Protein AF-A0A1T3NIK2-F1 (afdb_monomer_lite)

InterPro domains:
  IPR010985 Ribbon-helix-helix [SSF47598] (29-67)

Structure (mmCIF, N/CA/C/O backbone):
data_AF-A0A1T3NIK2-F1
#
_entry.id   AF-A0A1T3NIK2-F1
#
loop_
_atom_site.group_PDB
_atom_site.id
_atom_site.type_symbol
_atom_site.label_atom_id
_atom_site.label_alt_id
_atom_site.label_comp_id
_atom_site.label_asym_id
_atom_site.label_entity_id
_atom_site.label_seq_id
_atom_site.pdbx_PDB_ins_code
_atom_site.Cartn_x
_atom_site.Cartn_y
_atom_site.Cartn_z
_atom_site.occupancy
_atom_site.B_iso_or_equiv
_atom_site.auth_seq_id
_atom_site.auth_comp_id
_atom_site.auth_asym_id
_atom_site.auth_atom_id
_atom_site.pdbx_PDB_model_num
ATOM 1 N N . MET A 1 1 ? 27.414 -63.147 18.256 1.00 62.53 1 MET A N 1
ATOM 2 C CA . MET A 1 1 ? 28.477 -62.191 18.646 1.00 62.53 1 MET A CA 1
ATOM 3 C C . MET A 1 1 ? 28.823 -61.436 17.366 1.00 62.53 1 MET A C 1
ATOM 5 O O . MET A 1 1 ? 29.175 -62.115 16.417 1.00 62.53 1 MET A O 1
ATOM 9 N N . SER A 1 2 ? 28.542 -60.146 17.163 1.00 51.28 2 SER A N 1
ATOM 10 C CA . SER A 1 2 ? 28.570 -58.985 18.067 1.00 51.28 2 SER A CA 1
ATOM 11 C C . SER A 1 2 ? 27.345 -58.074 17.881 1.00 51.28 2 SER A C 1
ATOM 13 O O . SER A 1 2 ? 26.835 -57.932 16.775 1.00 51.28 2 SER A O 1
ATOM 15 N N . ASN A 1 3 ? 26.889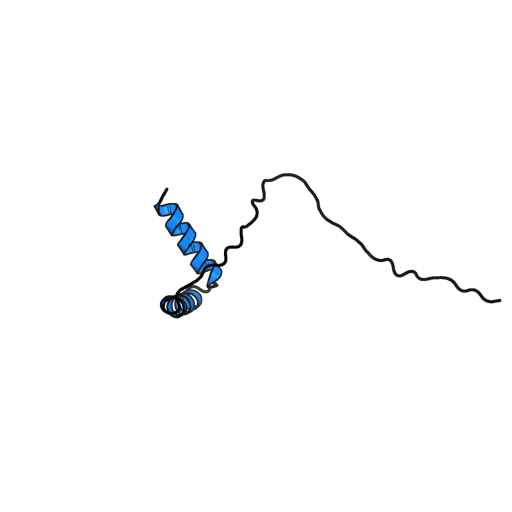 -57.484 18.986 1.00 64.69 3 ASN A N 1
ATOM 16 C CA . ASN A 1 3 ? 25.851 -56.456 19.073 1.00 64.69 3 ASN A CA 1
ATOM 17 C C . ASN A 1 3 ? 26.564 -55.117 19.320 1.00 64.69 3 ASN A C 1
ATOM 19 O O . ASN A 1 3 ? 27.341 -55.065 20.269 1.00 64.69 3 ASN A O 1
ATOM 23 N N . ASP A 1 4 ? 26.278 -54.062 18.551 1.00 68.94 4 ASP A N 1
ATOM 24 C CA . ASP A 1 4 ? 26.613 -52.682 18.944 1.00 68.94 4 ASP A CA 1
ATOM 25 C C . ASP A 1 4 ? 25.522 -51.683 18.509 1.00 68.94 4 ASP A C 1
ATOM 27 O O . ASP A 1 4 ? 25.484 -51.128 17.415 1.00 68.94 4 ASP A O 1
ATOM 31 N N . THR A 1 5 ? 24.519 -51.629 19.379 1.00 67.81 5 THR A N 1
ATOM 32 C CA . THR A 1 5 ? 23.770 -50.488 19.922 1.00 67.81 5 THR A CA 1
ATOM 33 C C . THR A 1 5 ? 23.875 -49.109 19.239 1.00 67.81 5 THR A C 1
ATOM 35 O O . THR A 1 5 ? 24.873 -48.408 19.314 1.00 67.81 5 THR A O 1
ATOM 38 N N . SER A 1 6 ? 22.708 -48.660 18.770 1.00 51.47 6 SER A N 1
ATOM 39 C CA . SER A 1 6 ? 22.098 -47.348 19.042 1.00 51.47 6 SER A CA 1
ATOM 40 C C . SER A 1 6 ? 22.830 -46.048 18.694 1.00 51.47 6 SER A C 1
ATOM 42 O O . SER A 1 6 ? 23.687 -45.548 19.417 1.00 51.47 6 SER A O 1
ATOM 44 N N . SER A 1 7 ? 22.204 -45.312 17.778 1.00 50.28 7 SER A N 1
ATOM 45 C CA . SER A 1 7 ? 21.855 -43.916 18.062 1.00 50.28 7 SER A CA 1
ATOM 46 C C . SER A 1 7 ? 20.481 -43.584 17.473 1.00 50.28 7 SER A C 1
ATOM 48 O O . SER A 1 7 ? 20.376 -43.328 16.273 1.00 50.28 7 SER A O 1
ATOM 50 N N . PRO A 1 8 ? 19.397 -43.594 18.275 1.00 61.50 8 PRO A N 1
ATOM 5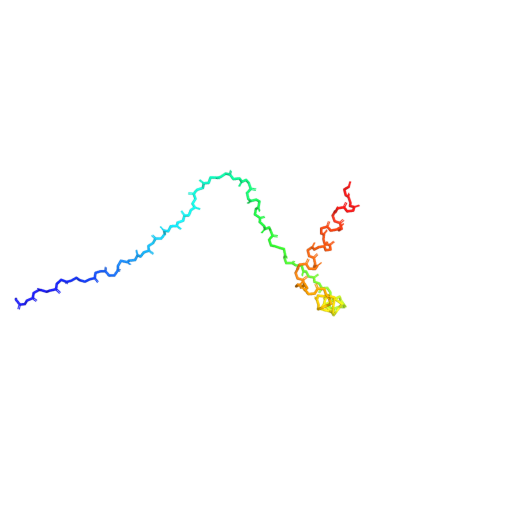1 C CA . PRO A 1 8 ? 18.138 -43.008 17.846 1.00 61.50 8 PRO A CA 1
ATOM 52 C C . PRO A 1 8 ? 18.328 -41.490 17.787 1.00 61.50 8 PRO A C 1
ATOM 54 O O . PRO A 1 8 ? 18.385 -40.821 18.820 1.00 61.50 8 PRO A O 1
ATOM 57 N N . VAL A 1 9 ? 18.441 -40.936 16.578 1.00 59.84 9 VAL A N 1
ATOM 58 C CA . VAL A 1 9 ? 18.384 -39.484 16.381 1.00 59.84 9 VAL A CA 1
ATOM 59 C C . VAL A 1 9 ? 17.009 -39.027 16.863 1.00 59.84 9 VAL A C 1
ATOM 61 O O . VAL A 1 9 ? 15.980 -39.302 16.243 1.00 59.84 9 VAL A O 1
ATOM 64 N N . ARG A 1 10 ? 16.995 -38.405 18.046 1.00 63.78 10 ARG A N 1
ATOM 65 C CA . ARG A 1 10 ? 15.802 -37.881 18.704 1.00 63.78 10 ARG A CA 1
ATOM 66 C C . ARG A 1 10 ? 15.093 -36.914 17.753 1.00 63.78 10 ARG A C 1
ATOM 68 O O . ARG A 1 10 ? 15.655 -35.902 17.349 1.00 63.78 10 ARG A O 1
ATOM 75 N N . ARG A 1 11 ? 13.837 -37.226 17.429 1.00 56.94 11 ARG A N 1
ATOM 76 C CA . ARG A 1 11 ? 12.875 -36.282 16.853 1.00 56.94 11 ARG A CA 1
ATOM 77 C C . ARG A 1 11 ? 12.599 -35.204 17.903 1.00 56.94 11 ARG A C 1
ATOM 79 O O . ARG A 1 11 ? 11.879 -35.468 18.862 1.00 56.94 11 ARG A O 1
ATOM 86 N N . SER A 1 12 ? 13.176 -34.018 17.751 1.00 60.22 12 SER A N 1
ATOM 87 C CA . SER A 1 12 ? 12.802 -32.863 18.570 1.00 60.22 12 SER A CA 1
ATOM 88 C C . SER A 1 12 ? 11.430 -32.365 18.118 1.00 60.22 12 SER A C 1
ATOM 90 O O . SER A 1 12 ? 11.308 -31.686 17.102 1.00 60.22 12 SER A O 1
ATOM 92 N N . ALA A 1 13 ? 10.391 -32.757 18.852 1.00 56.84 13 ALA A N 1
ATOM 93 C CA . ALA A 1 13 ? 9.063 -32.176 18.763 1.00 56.84 13 ALA A CA 1
ATOM 94 C C . ALA A 1 13 ? 8.934 -31.028 19.776 1.00 56.84 13 ALA A C 1
ATOM 96 O O . ALA A 1 13 ? 9.299 -31.190 20.935 1.00 56.84 13 ALA A O 1
ATOM 97 N N . ALA A 1 14 ? 8.368 -29.922 19.288 1.00 49.31 14 ALA A N 1
ATOM 98 C CA . ALA A 1 14 ? 7.598 -28.904 20.000 1.00 49.31 14 ALA A CA 1
ATOM 99 C C . ALA A 1 14 ? 8.227 -28.204 21.223 1.00 49.31 14 ALA A C 1
ATOM 101 O O . ALA A 1 14 ? 8.218 -28.723 22.333 1.0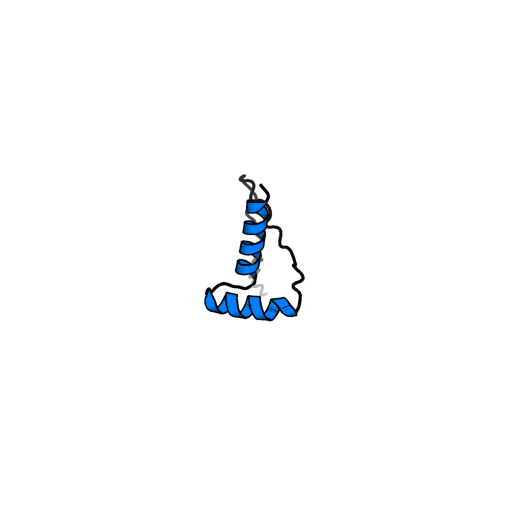0 49.31 14 ALA A O 1
ATOM 102 N N . THR A 1 15 ? 8.515 -26.913 21.046 1.00 61.00 15 THR A N 1
ATOM 103 C CA . THR A 1 15 ? 8.063 -25.923 22.032 1.00 61.00 15 THR A CA 1
ATOM 104 C C . THR A 1 15 ? 6.993 -25.078 21.352 1.00 61.00 15 THR A C 1
ATOM 106 O O . THR A 1 15 ? 7.298 -24.176 20.578 1.00 61.00 15 THR A O 1
ATOM 109 N N . VAL A 1 16 ? 5.732 -25.441 21.580 1.00 61.41 16 VAL A N 1
ATOM 110 C CA . VAL A 1 16 ? 4.569 -24.597 21.290 1.00 61.41 16 VAL A CA 1
ATOM 111 C C . VAL A 1 16 ? 4.362 -23.729 22.529 1.00 61.41 16 VAL A C 1
ATOM 113 O O . VAL A 1 16 ? 4.030 -24.288 23.573 1.00 61.41 16 VAL A O 1
ATOM 116 N N . PRO A 1 17 ? 4.561 -22.404 22.474 1.00 53.75 17 PRO A N 1
ATOM 117 C CA . PRO A 1 17 ? 4.088 -21.539 23.539 1.00 53.75 17 PRO A CA 1
ATOM 118 C C . PRO A 1 17 ? 2.584 -21.305 23.337 1.00 53.75 17 PRO A C 1
ATOM 120 O O . PRO A 1 17 ? 2.168 -20.471 22.539 1.00 53.75 17 PRO A O 1
ATOM 123 N N . ALA A 1 18 ? 1.777 -22.093 24.038 1.00 59.09 18 ALA A N 1
ATOM 124 C CA . ALA A 1 18 ? 0.454 -21.699 24.514 1.00 59.09 18 ALA A CA 1
ATOM 125 C C . ALA A 1 18 ? 0.656 -21.428 26.015 1.00 59.09 18 ALA A C 1
ATOM 127 O O . ALA A 1 18 ? 1.368 -22.195 26.655 1.00 59.09 18 ALA A O 1
ATOM 128 N N . ASP A 1 19 ? 0.150 -20.406 26.681 1.00 69.62 19 ASP A N 1
ATOM 129 C CA . ASP A 1 19 ? -0.835 -19.357 26.442 1.00 69.62 19 ASP A CA 1
ATOM 130 C C . ASP A 1 19 ? -0.672 -18.453 27.687 1.00 69.62 19 ASP A C 1
ATOM 132 O O . ASP A 1 19 ? -0.453 -19.007 28.761 1.00 69.62 19 ASP A O 1
ATOM 136 N N . ASP A 1 20 ? -0.712 -17.122 27.578 1.00 53.53 20 ASP A N 1
ATOM 137 C CA . ASP A 1 20 ? -1.152 -16.268 28.701 1.00 53.53 20 ASP A CA 1
ATOM 138 C C . ASP A 1 20 ? -1.409 -14.822 28.225 1.00 53.53 20 ASP A C 1
ATOM 140 O O . ASP A 1 20 ? -0.571 -13.919 28.275 1.00 53.53 20 ASP A O 1
ATOM 144 N N . ALA A 1 21 ? -2.625 -14.642 27.704 1.00 58.97 21 ALA A N 1
ATOM 145 C CA . ALA A 1 21 ? -3.502 -13.504 27.972 1.00 58.97 21 ALA A CA 1
ATOM 146 C C . ALA A 1 21 ? -2.952 -12.077 27.795 1.00 58.97 21 ALA A C 1
ATOM 148 O O . ALA A 1 21 ? -2.813 -11.336 28.759 1.00 58.97 21 ALA A O 1
ATOM 149 N N . HIS A 1 22 ? -2.846 -11.615 26.551 1.00 52.88 22 HIS A N 1
ATOM 150 C CA . HIS A 1 22 ? -3.511 -10.366 26.147 1.00 52.88 22 HIS A CA 1
ATOM 151 C C . HIS A 1 22 ? -4.250 -10.694 24.850 1.00 52.88 22 HIS A C 1
ATOM 153 O O . HIS A 1 22 ? -3.751 -11.499 24.073 1.00 52.88 22 HIS A O 1
ATOM 159 N N . LEU A 1 23 ? -5.436 -10.133 24.612 1.00 49.50 23 LEU A N 1
ATOM 160 C CA . LEU A 1 23 ? -6.178 -10.282 23.355 1.00 49.50 23 LEU A CA 1
ATOM 161 C C . LEU A 1 23 ? -5.317 -9.801 22.171 1.00 49.50 23 LEU A C 1
ATOM 163 O O . LEU A 1 23 ? -5.433 -8.663 21.722 1.00 49.50 23 LEU A O 1
ATOM 167 N N . THR A 1 24 ? -4.438 -10.658 21.662 1.00 54.25 24 THR A N 1
ATOM 168 C CA . THR A 1 24 ? -3.695 -10.475 20.423 1.00 54.25 24 THR A CA 1
ATOM 169 C C . THR A 1 24 ? -4.690 -10.734 19.308 1.00 54.25 24 THR A C 1
ATOM 171 O O . THR A 1 24 ? -4.816 -11.833 18.772 1.00 54.25 24 THR A O 1
ATOM 174 N N . GLY A 1 25 ? -5.511 -9.712 19.051 1.00 48.31 25 GLY A N 1
ATOM 175 C CA . GLY A 1 25 ? -6.499 -9.715 17.988 1.00 48.31 25 GLY A CA 1
ATOM 176 C C . GLY A 1 25 ? -5.848 -10.232 16.716 1.00 48.31 25 GLY A C 1
ATOM 177 O O . GLY A 1 25 ? -4.896 -9.638 16.224 1.00 48.31 25 GLY A O 1
ATOM 178 N N . VAL A 1 26 ? -6.340 -11.372 16.236 1.00 59.56 26 VAL A N 1
ATOM 179 C CA . VAL A 1 26 ? -5.930 -12.007 14.985 1.00 59.56 26 VAL A CA 1
ATOM 180 C C . VAL A 1 26 ? -5.784 -10.919 13.925 1.00 59.56 26 VAL A C 1
ATOM 182 O O . VAL A 1 26 ? -6.793 -10.326 13.533 1.00 59.56 26 VAL A O 1
ATOM 185 N N . GLU A 1 27 ? -4.559 -10.628 13.478 1.00 63.78 27 GLU A N 1
ATOM 186 C CA . GLU A 1 27 ? -4.351 -9.728 12.345 1.00 63.78 27 GLU A CA 1
ATOM 187 C C . GLU A 1 27 ? -5.046 -10.361 11.140 1.00 63.78 27 GLU A C 1
ATOM 189 O O . GLU A 1 27 ? -4.576 -11.330 10.536 1.00 63.78 27 GLU A O 1
ATOM 194 N N . ARG A 1 28 ? -6.248 -9.869 10.832 1.00 72.38 28 ARG A N 1
ATOM 195 C CA . ARG A 1 28 ? -7.044 -10.380 9.724 1.00 72.38 28 ARG A CA 1
ATOM 196 C C . ARG A 1 28 ? -6.368 -9.948 8.435 1.00 72.38 28 ARG A C 1
ATOM 198 O O . ARG A 1 28 ? -6.489 -8.800 8.014 1.00 72.38 28 ARG A O 1
ATOM 205 N N . GLN A 1 29 ? -5.680 -10.882 7.792 1.00 76.50 29 GLN A N 1
ATOM 206 C CA . GLN A 1 29 ? -5.178 -10.669 6.443 1.00 76.50 29 GLN A CA 1
ATOM 207 C C . GLN A 1 29 ? -6.362 -10.557 5.478 1.00 76.50 29 GLN A C 1
ATOM 209 O O . GLN A 1 29 ? -7.188 -11.464 5.370 1.00 76.50 29 GLN A O 1
ATOM 214 N N . LEU A 1 30 ? -6.447 -9.426 4.777 1.00 81.69 30 LEU A N 1
ATOM 215 C CA . LEU A 1 30 ? -7.490 -9.153 3.796 1.00 81.69 30 LEU A CA 1
ATOM 216 C C . LEU A 1 30 ? -6.876 -9.097 2.395 1.00 81.69 30 LEU A C 1
ATOM 218 O O . LEU A 1 30 ? -6.000 -8.279 2.114 1.00 81.69 30 LEU A O 1
ATOM 222 N N . CYS A 1 31 ? -7.367 -9.928 1.478 1.00 86.19 31 CYS A N 1
ATOM 223 C CA . CYS A 1 31 ? -7.008 -9.808 0.068 1.00 86.19 31 CYS A CA 1
ATOM 224 C C . CYS A 1 31 ? -7.847 -8.705 -0.595 1.00 86.19 31 CYS A C 1
ATOM 226 O O . CYS A 1 31 ? -9.045 -8.873 -0.815 1.00 86.19 31 CYS A O 1
ATOM 228 N N . VAL A 1 32 ? -7.214 -7.588 -0.964 1.00 85.94 32 VAL A N 1
ATOM 229 C CA . VAL A 1 32 ? -7.884 -6.463 -1.639 1.00 85.94 32 VAL A CA 1
ATOM 230 C C . VAL A 1 32 ? -7.684 -6.543 -3.150 1.00 85.94 32 VAL A C 1
ATOM 232 O O . VAL A 1 32 ? -6.558 -6.571 -3.652 1.00 85.94 32 VAL A O 1
ATOM 235 N N . ARG A 1 33 ? -8.783 -6.516 -3.913 1.00 89.38 33 ARG A N 1
ATOM 236 C CA . ARG A 1 33 ? -8.717 -6.346 -5.370 1.00 89.38 33 ARG A CA 1
ATOM 237 C C . ARG A 1 33 ? -8.544 -4.871 -5.713 1.00 89.38 33 ARG A C 1
ATOM 239 O O . ARG A 1 33 ? -9.464 -4.078 -5.552 1.00 89.38 33 ARG A O 1
ATOM 246 N N . VAL A 1 34 ? -7.374 -4.523 -6.244 1.00 87.00 34 VAL A N 1
ATOM 247 C CA . VAL A 1 34 ? -7.083 -3.168 -6.732 1.00 87.00 34 VAL A CA 1
ATOM 248 C C . VAL A 1 34 ? -7.263 -3.094 -8.255 1.00 87.00 34 VAL A C 1
ATOM 250 O O . VAL A 1 34 ? -6.612 -3.874 -8.970 1.00 87.00 34 VAL A O 1
ATOM 253 N N . PRO A 1 35 ? -8.075 -2.145 -8.770 1.00 90.50 35 PRO A N 1
ATOM 254 C CA . PRO A 1 35 ? -8.209 -1.879 -10.200 1.00 90.50 35 PRO A CA 1
ATOM 255 C C . PRO A 1 35 ? -6.859 -1.637 -10.877 1.00 90.50 35 PRO A C 1
ATOM 257 O O . PRO A 1 35 ? -5.983 -0.961 -10.333 1.00 90.50 35 PRO A O 1
ATOM 260 N N . VAL A 1 36 ? -6.692 -2.142 -12.102 1.00 88.44 36 VAL A N 1
ATOM 261 C CA . VAL A 1 36 ? -5.428 -2.026 -12.855 1.00 88.44 36 VAL A CA 1
ATOM 262 C C . VAL A 1 36 ? -5.008 -0.564 -13.045 1.00 88.44 36 VAL A C 1
ATOM 264 O O . VAL A 1 36 ? -3.823 -0.247 -12.944 1.00 88.44 36 VAL A O 1
ATOM 267 N N . THR A 1 37 ? -5.976 0.337 -13.217 1.00 90.75 37 THR A N 1
ATOM 268 C CA . THR A 1 37 ? -5.762 1.788 -13.341 1.00 90.75 37 THR A CA 1
ATOM 269 C C . THR A 1 37 ? -5.087 2.403 -12.110 1.00 90.75 37 THR A C 1
ATOM 271 O O . THR A 1 37 ? -4.288 3.330 -12.243 1.00 90.75 37 THR A O 1
ATOM 274 N N . LEU A 1 38 ? -5.347 1.864 -10.915 1.00 90.06 38 LEU A N 1
ATOM 275 C CA . LEU A 1 38 ? -4.772 2.341 -9.655 1.00 90.06 38 LEU A CA 1
ATOM 276 C C . LEU A 1 38 ? -3.438 1.668 -9.318 1.00 90.06 38 LEU A C 1
ATOM 278 O O . L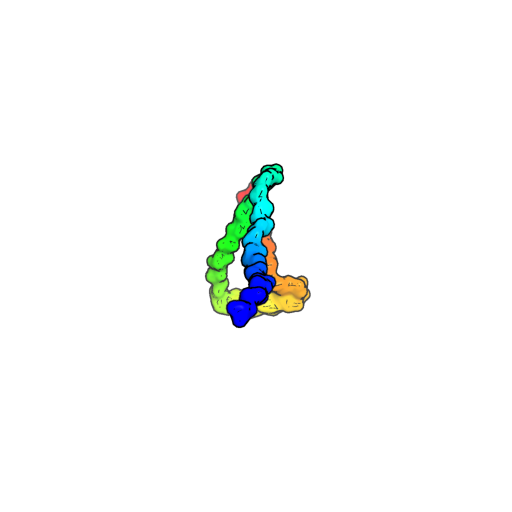EU A 1 38 ? -2.622 2.260 -8.613 1.00 90.06 38 LEU A O 1
ATOM 282 N N . ARG A 1 39 ? -3.152 0.479 -9.871 1.00 89.69 39 ARG A N 1
ATOM 283 C CA . ARG A 1 3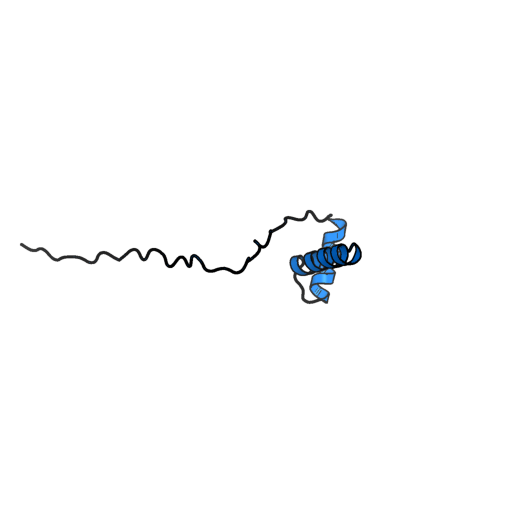9 ? -1.896 -0.250 -9.604 1.00 89.69 39 ARG A CA 1
ATOM 284 C C . ARG A 1 39 ? -0.653 0.563 -9.956 1.00 89.69 39 ARG A C 1
ATOM 286 O O . ARG A 1 39 ? 0.316 0.548 -9.202 1.00 89.69 39 ARG A O 1
ATOM 293 N N . ARG A 1 40 ? -0.669 1.280 -11.087 1.00 92.44 40 ARG A N 1
ATOM 294 C CA . ARG A 1 40 ? 0.466 2.125 -11.498 1.00 92.44 40 ARG A CA 1
ATOM 295 C C . ARG A 1 40 ? 0.697 3.269 -10.510 1.00 92.44 40 ARG A C 1
ATOM 297 O O . ARG A 1 40 ? 1.839 3.518 -10.144 1.00 92.44 40 ARG A O 1
ATOM 304 N N . ARG A 1 41 ? -0.378 3.923 -10.059 1.00 93.00 41 ARG A N 1
ATOM 305 C CA . ARG A 1 41 ? -0.304 5.024 -9.087 1.00 93.00 41 ARG A CA 1
ATOM 306 C C . ARG A 1 41 ? 0.241 4.542 -7.744 1.00 93.00 41 ARG A C 1
ATOM 308 O O . ARG A 1 41 ? 1.184 5.139 -7.243 1.00 93.00 41 ARG A O 1
ATOM 315 N N . LEU A 1 42 ? -0.269 3.418 -7.233 1.00 93.00 42 LEU A N 1
ATOM 316 C CA . LEU A 1 42 ? 0.223 2.823 -5.986 1.00 93.00 42 LEU A CA 1
ATOM 317 C C . LEU A 1 42 ? 1.707 2.457 -6.059 1.00 93.00 42 LEU A C 1
ATOM 319 O O . LEU A 1 42 ? 2.427 2.708 -5.105 1.00 93.00 42 LEU A O 1
ATOM 323 N N . ARG A 1 43 ? 2.180 1.905 -7.184 1.00 92.25 43 ARG A N 1
ATOM 324 C CA . ARG A 1 43 ? 3.607 1.587 -7.368 1.00 92.25 43 ARG A CA 1
ATOM 325 C C . ARG A 1 43 ? 4.498 2.824 -7.333 1.00 92.25 43 ARG A C 1
ATOM 327 O O . ARG A 1 43 ? 5.527 2.797 -6.672 1.00 92.25 43 ARG A O 1
ATOM 334 N N . ILE A 1 44 ? 4.114 3.883 -8.048 1.00 94.56 44 ILE A N 1
ATOM 335 C CA . ILE A 1 44 ? 4.883 5.136 -8.072 1.00 94.56 44 ILE A CA 1
ATOM 336 C C . ILE A 1 44 ? 4.953 5.725 -6.664 1.00 94.56 44 ILE A C 1
ATOM 338 O O . ILE A 1 44 ? 6.024 6.106 -6.210 1.00 94.56 44 ILE A O 1
ATOM 342 N N . GLN A 1 45 ? 3.824 5.755 -5.962 1.00 94.56 45 GLN A N 1
ATOM 343 C CA . GLN A 1 45 ? 3.764 6.350 -4.637 1.00 94.56 45 GLN A CA 1
ATOM 344 C C . GLN A 1 45 ? 4.508 5.519 -3.586 1.00 94.56 45 GLN A C 1
ATOM 346 O O . GLN A 1 45 ? 5.229 6.079 -2.772 1.00 94.56 45 GLN A O 1
ATOM 351 N N . ALA A 1 46 ? 4.400 4.191 -3.657 1.00 94.75 46 ALA A N 1
ATOM 352 C CA . ALA A 1 46 ? 5.192 3.270 -2.847 1.00 94.75 46 ALA A CA 1
ATOM 353 C C . ALA A 1 46 ? 6.697 3.548 -3.001 1.00 94.75 46 ALA A C 1
ATOM 355 O O . ALA A 1 46 ? 7.397 3.696 -2.005 1.00 94.75 46 ALA A O 1
ATOM 356 N N . ALA A 1 47 ? 7.170 3.726 -4.240 1.00 93.06 47 ALA A N 1
ATOM 357 C CA . ALA A 1 47 ? 8.566 4.062 -4.515 1.00 93.06 47 ALA A CA 1
ATOM 358 C C . ALA A 1 47 ? 8.973 5.456 -4.004 1.00 93.06 47 ALA A C 1
ATOM 360 O O . ALA A 1 47 ? 10.102 5.637 -3.567 1.00 93.06 47 ALA A O 1
ATOM 361 N N . GLN A 1 48 ? 8.074 6.444 -4.047 1.00 95.94 48 GLN A N 1
ATOM 362 C CA . GLN A 1 48 ? 8.347 7.798 -3.543 1.00 95.94 48 GLN A CA 1
ATOM 363 C C . GLN A 1 48 ? 8.374 7.881 -2.014 1.00 95.94 48 GLN A C 1
ATOM 365 O O . GLN A 1 48 ? 9.054 8.741 -1.465 1.00 95.94 48 GLN A O 1
ATOM 370 N N . SER A 1 49 ? 7.599 7.036 -1.334 1.00 92.56 49 SER A N 1
ATOM 371 C CA . SER A 1 49 ? 7.456 7.048 0.126 1.00 92.56 49 SER A CA 1
ATOM 372 C C . SER A 1 49 ? 8.307 5.993 0.835 1.00 92.56 49 SER A C 1
ATOM 374 O O . SER A 1 49 ? 8.205 5.886 2.050 1.00 92.56 49 SER A O 1
ATOM 376 N N . ASP A 1 50 ? 9.100 5.211 0.094 1.00 92.81 50 ASP A N 1
ATOM 377 C CA . ASP A 1 50 ? 9.847 4.046 0.597 1.00 92.81 50 ASP A CA 1
ATOM 378 C C . ASP A 1 50 ? 8.964 3.064 1.399 1.00 92.81 50 ASP A C 1
ATOM 380 O O . ASP A 1 50 ? 9.360 2.461 2.393 1.00 92.81 50 ASP A O 1
ATOM 384 N N . MET A 1 51 ? 7.705 2.928 0.971 1.00 93.06 51 MET A N 1
ATOM 385 C CA . MET A 1 51 ? 6.707 2.059 1.595 1.00 93.06 51 MET A CA 1
ATOM 386 C C . MET A 1 51 ? 6.341 0.926 0.650 1.00 93.06 51 MET A C 1
ATOM 388 O O . MET A 1 51 ? 6.259 1.093 -0.566 1.00 93.06 51 MET A O 1
ATOM 392 N N . THR A 1 52 ? 6.003 -0.232 1.207 1.00 93.25 52 THR A N 1
ATOM 393 C CA . THR A 1 52 ? 5.387 -1.298 0.412 1.00 93.25 52 THR A CA 1
ATOM 394 C C . THR A 1 52 ? 3.972 -0.904 -0.019 1.00 93.25 52 THR A C 1
ATOM 396 O O . THR A 1 52 ? 3.266 -0.162 0.667 1.00 93.25 52 THR A O 1
ATOM 399 N N . ILE A 1 53 ? 3.502 -1.463 -1.140 1.00 91.12 53 ILE A N 1
ATOM 400 C CA . ILE A 1 53 ? 2.115 -1.264 -1.598 1.00 91.12 53 ILE A CA 1
ATOM 401 C C . ILE A 1 53 ? 1.115 -1.695 -0.515 1.00 91.12 53 ILE A C 1
ATOM 403 O O . ILE A 1 53 ? 0.085 -1.048 -0.358 1.00 91.12 53 ILE A O 1
ATOM 407 N N . GLN A 1 54 ? 1.419 -2.759 0.236 1.00 90.69 54 GLN A N 1
ATOM 408 C CA . GLN A 1 54 ? 0.574 -3.228 1.333 1.00 90.69 54 GLN A CA 1
ATOM 409 C C . GLN A 1 54 ? 0.433 -2.162 2.419 1.00 90.69 54 GLN A C 1
ATOM 411 O O . GLN A 1 54 ? -0.690 -1.782 2.728 1.00 90.69 54 GLN A O 1
ATOM 416 N N . GLN A 1 55 ? 1.547 -1.645 2.946 1.00 91.81 55 GLN A N 1
ATOM 417 C CA . GLN A 1 55 ? 1.523 -0.599 3.974 1.00 91.81 55 GLN A CA 1
ATOM 418 C C . GLN A 1 55 ? 0.754 0.632 3.489 1.00 91.81 55 GLN A C 1
ATOM 420 O O . GLN A 1 55 ? -0.091 1.155 4.204 1.00 91.81 55 GLN A O 1
ATOM 425 N N . LEU A 1 56 ? 0.985 1.043 2.241 1.00 92.75 56 LEU A N 1
ATOM 426 C CA . LEU A 1 56 ? 0.340 2.214 1.657 1.00 92.75 56 LEU A CA 1
ATOM 427 C C . LEU A 1 56 ? -1.184 2.031 1.520 1.00 92.75 56 LEU A C 1
ATOM 429 O O . LEU A 1 56 ? -1.954 2.942 1.821 1.00 92.75 56 LEU A O 1
ATOM 433 N N . VAL A 1 57 ? -1.634 0.837 1.120 1.00 91.12 57 VAL A N 1
ATOM 434 C CA . VAL A 1 57 ? -3.063 0.488 1.064 1.00 91.12 57 VAL A CA 1
ATOM 435 C C . VAL A 1 57 ? -3.673 0.420 2.464 1.00 91.12 57 VAL A C 1
ATOM 437 O O . VAL A 1 57 ? -4.758 0.963 2.663 1.00 91.12 57 VAL A O 1
ATOM 440 N N . THR A 1 58 ? -2.983 -0.182 3.436 1.00 90.75 58 THR A N 1
ATOM 441 C CA . THR A 1 58 ? -3.433 -0.228 4.835 1.00 90.75 58 THR A CA 1
ATOM 442 C C . THR A 1 58 ? -3.618 1.179 5.397 1.00 90.75 58 THR A C 1
ATOM 444 O O . THR A 1 58 ? -4.702 1.492 5.882 1.00 90.75 58 THR A O 1
ATOM 447 N N . THR A 1 59 ? -2.639 2.074 5.219 1.00 91.19 59 THR A N 1
ATOM 448 C CA . THR A 1 59 ? -2.738 3.471 5.671 1.00 91.19 59 THR A CA 1
ATOM 449 C C . THR A 1 59 ? -3.936 4.192 5.051 1.00 91.19 59 THR A C 1
ATOM 451 O O . THR A 1 59 ? -4.598 4.983 5.721 1.00 91.19 59 THR A O 1
ATOM 454 N N . TYR A 1 60 ? -4.252 3.937 3.777 1.00 91.00 60 TYR A N 1
ATOM 455 C CA . TYR A 1 60 ? -5.438 4.529 3.155 1.00 91.00 60 TYR A CA 1
ATOM 456 C C . TYR A 1 60 ? -6.747 4.005 3.731 1.00 91.00 60 TYR A C 1
ATOM 458 O O . TYR A 1 60 ? -7.672 4.792 3.934 1.00 91.00 60 TYR A O 1
ATOM 466 N N . ILE A 1 61 ? -6.826 2.703 4.006 1.00 89.38 61 ILE A N 1
ATOM 467 C CA . ILE A 1 61 ? -8.001 2.099 4.636 1.00 89.38 61 ILE A CA 1
ATOM 468 C C . ILE A 1 61 ? -8.184 2.670 6.044 1.00 89.38 61 ILE A C 1
ATOM 470 O O . ILE A 1 61 ? -9.272 3.141 6.363 1.00 89.38 61 ILE A O 1
ATOM 474 N N . GLU A 1 62 ? -7.126 2.705 6.855 1.00 90.06 62 GLU A N 1
ATOM 475 C CA . GLU A 1 62 ? -7.156 3.249 8.217 1.00 90.06 62 GLU A CA 1
ATOM 476 C C . GLU A 1 62 ? -7.573 4.721 8.241 1.00 90.06 62 GLU A C 1
ATOM 478 O O . GLU A 1 62 ? -8.467 5.094 8.998 1.00 90.06 62 GLU A O 1
ATOM 483 N N . ARG A 1 63 ? -7.004 5.555 7.358 1.00 91.69 63 ARG A N 1
ATOM 484 C CA . ARG A 1 63 ? -7.416 6.963 7.225 1.00 91.69 63 ARG A CA 1
ATOM 485 C C . ARG A 1 63 ? -8.887 7.095 6.837 1.00 91.69 63 ARG A C 1
ATOM 487 O O . ARG A 1 63 ? -9.579 7.948 7.383 1.00 91.69 63 ARG A O 1
ATOM 494 N N . GLY A 1 64 ? -9.368 6.265 5.912 1.00 90.44 64 GLY A N 1
ATOM 495 C CA . GLY A 1 64 ? -10.772 6.267 5.501 1.00 90.44 64 GLY A CA 1
ATOM 496 C C . GLY A 1 64 ? -11.727 5.815 6.609 1.00 90.44 64 GLY A C 1
ATOM 497 O O . GLY A 1 64 ? -12.842 6.321 6.692 1.00 90.44 64 GLY A O 1
ATOM 498 N N . LEU A 1 65 ? -11.298 4.891 7.474 1.00 88.12 65 LEU A N 1
ATOM 499 C CA . LEU A 1 65 ? -12.065 4.467 8.648 1.00 88.12 65 LEU A CA 1
ATOM 500 C C . LEU A 1 65 ? -12.104 5.565 9.717 1.00 88.12 65 LEU A C 1
ATOM 502 O O . LEU A 1 65 ? -13.185 5.881 10.204 1.00 88.12 65 LEU A O 1
ATOM 506 N N . ALA A 1 66 ? -10.963 6.189 10.018 1.00 86.75 66 ALA A N 1
ATOM 507 C CA . ALA A 1 66 ? -10.858 7.252 11.020 1.00 86.75 66 ALA A CA 1
ATOM 508 C C . ALA A 1 66 ? -11.647 8.522 10.655 1.00 86.75 66 ALA A C 1
ATOM 510 O O . ALA A 1 66 ? -12.097 9.241 11.533 1.00 86.75 66 ALA A O 1
ATOM 511 N N . GLN A 1 67 ? -11.843 8.808 9.364 1.00 87.44 67 GLN A N 1
ATOM 512 C CA . GLN A 1 67 ? -12.677 9.934 8.914 1.00 87.44 67 GLN A CA 1
ATOM 513 C C . GLN A 1 67 ? -14.185 9.682 9.061 1.00 87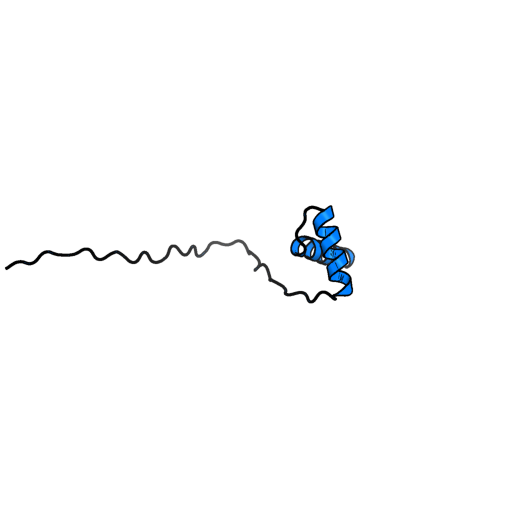.44 67 GLN A C 1
ATOM 515 O O . GLN A 1 67 ? -14.975 10.609 8.893 1.00 87.44 67 GLN A O 1
ATOM 520 N N . ARG A 1 68 ? -14.600 8.430 9.293 1.00 67.69 68 ARG A N 1
ATOM 521 C CA . ARG A 1 68 ? -16.013 8.032 9.397 1.00 67.69 68 ARG A CA 1
ATOM 522 C C . ARG A 1 68 ? -16.479 7.808 10.838 1.00 67.69 68 ARG A C 1
ATOM 524 O O . ARG A 1 68 ? -17.672 7.575 11.024 1.00 67.69 68 ARG A O 1
ATOM 531 N N . SER A 1 69 ? -15.564 7.843 11.805 1.00 52.03 69 SER A N 1
ATOM 532 C CA . SER A 1 69 ? -15.834 7.872 13.249 1.00 52.03 69 SER A CA 1
ATOM 533 C C . SER A 1 69 ? -15.853 9.303 13.758 1.00 52.03 69 SER A C 1
ATOM 535 O O . SER A 1 69 ? -16.752 9.618 14.561 1.00 52.03 69 SER A O 1
#

Foldseek 3Di:
DDDDDDDDPDDDDDDDDDDDDDCPPPPDDDDDDDDPVCVVVLVVVCVVVVHDSVVVVVVVVVVVVVVVD

pLDDT: mean 76.65, std 16.5, range [48.31, 95.94]

Sequence (69 aa):
MSNDTSSPVRRSAATVPADDAHLTGVERQLCVRVPVTLRRRLRIQAAQSDMTIQQLVTTYIERGLAQRS

Radius of gyration: 24.97 Å; chains: 1; bounding box: 45×72×42 Å

Secondary structure (DSSP, 8-state):
-----------------------------------HHHHHHHHHHHHHHT--HHHHHHHHHHHHHHT--

Organism: NCBI:txid159449